Protein AF-A0AA96IJE0-F1 (afdb_monomer_lite)

Sequence (121 aa):
MDWPKTLLEFIKLTPKNITPFLLISAILLFAPREWLIFLNILDLKEEYHFIISMIFLLSSIILINYILFFIFSFFKKSLIRIKIKSRIKKRLHNLTEDEKQILRFYISQNTRANTLVMMME

InterPro domains:
  IPR025982 Superinfection exclusion protein B [PF14163] (22-117)

Foldseek 3Di:
DCVVVVVVVLVVDDLVSLVVLLVVLCCLQPPDPVVCVVVVCNVVCVVCVPVSVVSNVSSVVSVVVVVVVVVVVVVVVVVVVVVVVVVVVVCVVPDDPVRVVVVVCCVVVVDPDDPPPPPPD

Organism: NCBI:txid2933791

pLDDT: mean 84.8, std 12.68, range [37.59, 95.0]

Structure (mmCIF, N/CA/C/O backbone):
data_AF-A0AA96IJE0-F1
#
_entry.id   AF-A0AA96IJE0-F1
#
loop_
_atom_site.group_PDB
_atom_site.id
_atom_site.type_symbol
_atom_site.label_atom_id
_at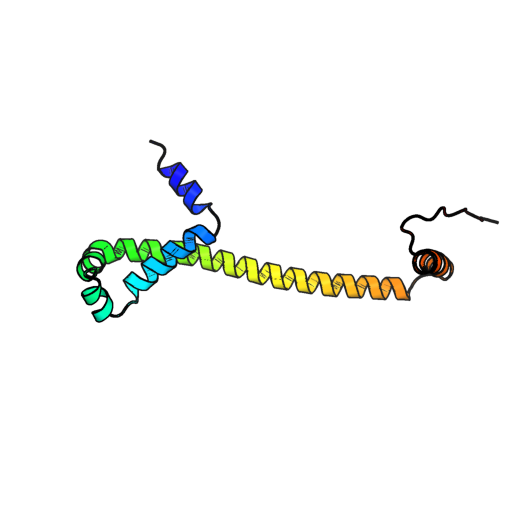om_site.label_alt_id
_atom_site.label_comp_id
_atom_site.label_asym_id
_atom_site.label_entity_id
_atom_site.label_seq_id
_atom_site.pdbx_PDB_ins_code
_atom_site.Cartn_x
_atom_site.Cartn_y
_atom_site.Cartn_z
_atom_site.occupancy
_atom_site.B_iso_or_equiv
_atom_site.auth_seq_id
_atom_site.auth_comp_id
_atom_site.auth_asym_id
_atom_site.auth_atom_id
_atom_site.pdbx_PDB_model_num
ATOM 1 N N . MET A 1 1 ? 16.602 30.551 -3.922 1.00 50.75 1 MET A N 1
ATOM 2 C CA . MET A 1 1 ? 16.476 29.387 -4.827 1.00 50.75 1 MET A CA 1
ATOM 3 C C . MET A 1 1 ? 15.903 28.252 -3.991 1.00 50.75 1 MET A C 1
ATOM 5 O O . MET A 1 1 ? 16.635 27.527 -3.333 1.00 50.75 1 MET A O 1
ATOM 9 N N . ASP A 1 2 ? 14.576 28.198 -3.913 1.00 71.69 2 ASP A N 1
ATOM 10 C CA . ASP A 1 2 ? 13.821 27.491 -2.862 1.00 71.69 2 ASP A CA 1
ATOM 11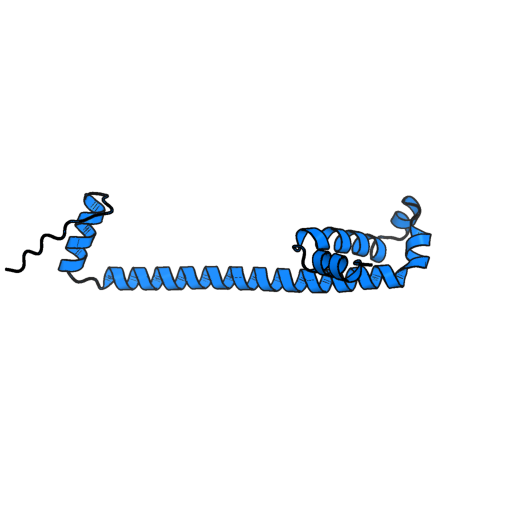 C C . ASP A 1 2 ? 13.506 26.021 -3.183 1.00 71.69 2 ASP A C 1
ATOM 13 O O . ASP A 1 2 ? 12.778 25.350 -2.453 1.00 71.69 2 ASP A O 1
ATOM 17 N N . TRP A 1 3 ? 14.119 25.493 -4.245 1.00 69.38 3 TRP A N 1
ATOM 18 C CA . TRP A 1 3 ? 13.872 24.155 -4.781 1.00 69.38 3 TRP A CA 1
ATOM 19 C C . TRP A 1 3 ? 14.021 22.988 -3.777 1.00 69.38 3 TRP A C 1
ATOM 21 O O . TRP A 1 3 ? 13.215 22.058 -3.868 1.00 69.38 3 TRP A O 1
ATOM 31 N N . PRO A 1 4 ? 14.936 22.998 -2.777 1.00 74.00 4 PRO A N 1
ATOM 32 C CA . PRO A 1 4 ? 15.060 21.871 -1.850 1.00 74.00 4 PRO A CA 1
ATOM 33 C C . PRO A 1 4 ? 13.872 21.792 -0.885 1.00 74.00 4 PRO A C 1
ATOM 35 O O . PRO A 1 4 ? 13.444 20.703 -0.506 1.00 74.00 4 PRO A O 1
ATOM 38 N N . LYS A 1 5 ? 13.315 22.948 -0.496 1.00 74.00 5 LYS A N 1
ATOM 39 C CA . LYS A 1 5 ? 12.149 23.023 0.394 1.00 74.00 5 LYS A CA 1
ATOM 40 C C . LYS A 1 5 ? 10.897 22.551 -0.328 1.00 74.00 5 LYS A C 1
ATOM 42 O O . LYS A 1 5 ? 10.148 21.755 0.226 1.00 74.00 5 LYS A O 1
ATOM 47 N N . THR A 1 6 ? 10.726 22.966 -1.580 1.00 71.25 6 THR A N 1
ATOM 48 C CA . THR A 1 6 ? 9.606 22.534 -2.418 1.00 71.25 6 THR A CA 1
ATOM 49 C C . THR A 1 6 ? 9.636 21.020 -2.642 1.00 71.25 6 THR A C 1
ATOM 51 O O . THR A 1 6 ? 8.615 20.363 -2.471 1.00 71.25 6 THR A O 1
ATOM 54 N N . LEU A 1 7 ? 10.805 20.425 -2.921 1.00 66.88 7 LEU A N 1
ATOM 55 C CA . LEU A 1 7 ? 10.944 18.964 -3.013 1.00 66.88 7 LEU A CA 1
ATOM 56 C C . LEU A 1 7 ? 10.616 18.253 -1.694 1.00 66.88 7 LEU A C 1
ATOM 58 O O . LEU A 1 7 ? 9.943 17.226 -1.703 1.00 66.88 7 LEU A O 1
ATOM 62 N N . LEU A 1 8 ? 11.046 18.804 -0.557 1.00 66.75 8 LEU A N 1
ATOM 63 C CA . LEU A 1 8 ? 10.701 18.276 0.766 1.00 66.75 8 LEU A CA 1
ATOM 64 C C . LEU A 1 8 ? 9.198 18.352 1.054 1.00 66.75 8 LEU A C 1
ATOM 66 O O . LEU A 1 8 ? 8.652 17.440 1.672 1.00 66.75 8 LEU A O 1
ATOM 70 N N . GLU A 1 9 ? 8.520 19.402 0.599 1.00 70.00 9 GLU A N 1
ATOM 71 C CA . GLU A 1 9 ? 7.063 19.513 0.676 1.00 70.00 9 GLU A CA 1
ATOM 72 C C . GLU A 1 9 ? 6.374 18.498 -0.243 1.00 70.00 9 GLU A C 1
ATOM 74 O O . GLU A 1 9 ? 5.435 17.840 0.196 1.00 70.00 9 GLU A O 1
ATOM 79 N N . PHE A 1 10 ? 6.890 18.267 -1.455 1.00 63.34 10 PHE A N 1
ATOM 80 C CA . PHE A 1 10 ? 6.427 17.203 -2.360 1.00 63.34 10 PHE A CA 1
ATOM 81 C C . PHE A 1 10 ? 6.650 15.787 -1.815 1.00 63.34 10 PHE A C 1
ATOM 83 O O . PHE A 1 10 ? 5.803 14.923 -2.021 1.00 63.34 10 PHE A O 1
ATOM 90 N N . ILE A 1 11 ? 7.731 15.545 -1.072 1.00 61.69 11 ILE A N 1
ATOM 91 C CA . ILE A 1 11 ? 7.974 14.262 -0.390 1.00 61.69 11 ILE A CA 1
ATOM 92 C C . ILE A 1 11 ? 7.093 14.124 0.862 1.00 61.69 11 ILE A C 1
ATOM 94 O O . ILE A 1 11 ? 6.645 13.026 1.189 1.00 61.69 11 ILE A O 1
ATOM 98 N N . LYS A 1 12 ? 6.797 15.230 1.561 1.00 63.44 12 LYS A N 1
ATOM 99 C CA . LYS A 1 12 ? 5.809 15.265 2.656 1.00 63.44 12 LYS A CA 1
ATOM 100 C C . LYS A 1 12 ? 4.369 15.119 2.167 1.00 63.44 12 LYS A C 1
ATOM 102 O O . LYS A 1 12 ? 3.485 14.825 2.975 1.00 63.44 12 LYS A O 1
ATOM 107 N N . LEU A 1 13 ? 4.114 15.348 0.881 1.00 57.66 13 LEU A N 1
ATOM 108 C CA . LEU A 1 13 ? 2.785 15.270 0.305 1.00 57.66 13 LEU A CA 1
ATOM 109 C C . LEU A 1 13 ? 2.328 13.807 0.229 1.00 57.66 13 LEU A C 1
ATOM 111 O O . LEU A 1 13 ? 2.998 12.930 -0.303 1.00 57.66 13 LEU A O 1
ATOM 115 N N . THR A 1 14 ? 1.155 13.592 0.821 1.00 65.62 14 THR A N 1
ATOM 116 C CA . THR A 1 14 ? 0.298 12.402 0.867 1.00 65.62 14 THR A CA 1
ATOM 117 C C . THR A 1 14 ? 0.645 11.297 -0.153 1.00 65.62 14 THR A C 1
ATOM 119 O O . THR A 1 14 ? 0.824 11.606 -1.327 1.00 65.62 14 THR A O 1
ATOM 122 N N . PRO A 1 15 ? 0.588 9.996 0.215 1.00 66.00 15 PRO A N 1
ATOM 123 C CA . PRO A 1 15 ? 0.887 8.844 -0.662 1.00 66.00 15 PRO A CA 1
ATOM 124 C C . PRO A 1 15 ? 0.264 8.899 -2.066 1.00 66.00 15 PRO A C 1
ATOM 126 O O . PRO A 1 15 ? 0.807 8.352 -3.027 1.00 66.00 15 PRO A O 1
ATOM 129 N N . LYS A 1 16 ? -0.869 9.599 -2.184 1.00 73.25 16 LYS A N 1
ATOM 130 C CA . LYS A 1 16 ? -1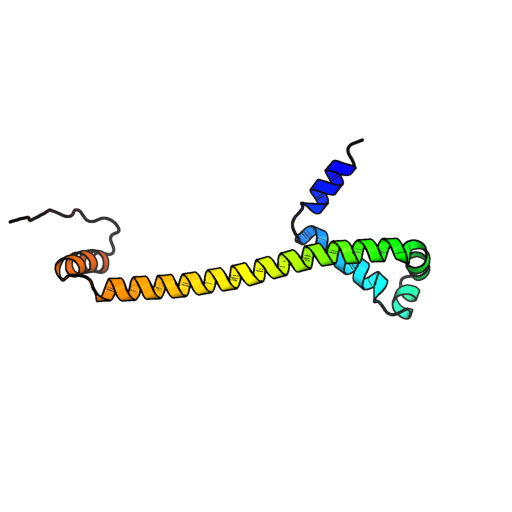.555 9.915 -3.436 1.00 73.25 16 LYS A CA 1
ATOM 131 C C . LYS A 1 16 ? -0.637 10.552 -4.490 1.00 73.25 16 LYS A C 1
ATOM 133 O O . LYS A 1 16 ? -0.789 10.237 -5.663 1.00 73.25 16 LYS A O 1
ATOM 138 N N . ASN A 1 17 ? 0.319 11.386 -4.089 1.00 80.06 17 ASN A N 1
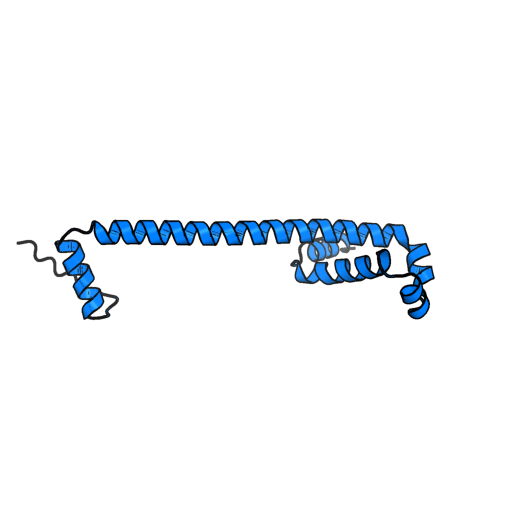ATOM 139 C CA . ASN A 1 17 ? 1.208 12.098 -5.008 1.00 80.06 17 ASN A CA 1
ATOM 140 C C . ASN A 1 17 ? 2.437 11.271 -5.401 1.00 80.06 17 ASN A C 1
ATOM 142 O O . ASN A 1 17 ? 2.985 11.484 -6.472 1.00 80.06 17 ASN A O 1
ATOM 146 N N . ILE A 1 18 ? 2.841 10.307 -4.569 1.00 86.25 18 ILE A N 1
ATOM 147 C CA . ILE A 1 18 ? 4.009 9.441 -4.806 1.00 86.25 18 ILE A CA 1
ATOM 148 C C . ILE A 1 18 ? 3.636 8.239 -5.685 1.00 86.25 18 ILE A C 1
ATOM 150 O O . ILE A 1 18 ? 4.453 7.742 -6.457 1.00 86.25 18 ILE A O 1
ATOM 154 N N . THR A 1 19 ? 2.378 7.798 -5.611 1.00 88.31 19 THR A N 1
ATOM 155 C CA . THR A 1 19 ? 1.881 6.632 -6.356 1.00 88.31 19 THR A CA 1
ATOM 156 C C . THR A 1 19 ? 2.099 6.742 -7.878 1.00 88.31 19 THR A C 1
ATOM 158 O O . THR A 1 19 ? 2.591 5.774 -8.454 1.00 88.31 19 THR A O 1
ATOM 161 N N . PRO A 1 20 ? 1.829 7.880 -8.555 1.00 90.75 20 PRO A N 1
ATOM 162 C CA . PRO A 1 20 ? 2.106 8.018 -9.987 1.00 90.75 20 PRO A CA 1
ATOM 163 C C . PRO A 1 20 ? 3.588 7.857 -10.338 1.00 90.75 20 PRO A C 1
ATOM 165 O O . PRO A 1 20 ? 3.904 7.162 -11.298 1.00 90.75 20 PRO A O 1
ATOM 168 N N . PHE A 1 21 ? 4.503 8.432 -9.548 1.00 90.44 21 PHE A N 1
ATOM 169 C CA . PHE A 1 21 ? 5.945 8.290 -9.781 1.00 90.44 21 PHE A CA 1
ATOM 170 C C . PHE A 1 21 ? 6.393 6.840 -9.653 1.00 90.44 21 PHE A C 1
ATOM 172 O O . PHE A 1 21 ? 7.159 6.359 -10.488 1.00 90.44 21 PHE A O 1
ATOM 179 N N . LEU A 1 22 ? 5.872 6.124 -8.652 1.00 93.00 22 LEU A N 1
ATOM 180 C CA . LEU A 1 22 ? 6.126 4.698 -8.502 1.00 93.00 22 LEU A CA 1
ATOM 181 C C . LEU A 1 22 ? 5.635 3.917 -9.724 1.00 93.00 22 LEU A C 1
ATOM 183 O O . LEU A 1 22 ? 6.381 3.112 -10.261 1.00 93.00 22 LEU A O 1
ATOM 187 N N . LEU A 1 23 ? 4.402 4.159 -10.173 1.00 94.00 23 LEU A N 1
ATOM 188 C CA . LEU A 1 23 ? 3.819 3.433 -11.303 1.00 94.00 23 LEU A CA 1
ATOM 189 C C . LEU A 1 23 ? 4.561 3.712 -12.608 1.00 94.00 23 LEU A C 1
ATOM 191 O O . LEU A 1 23 ? 4.893 2.777 -13.327 1.00 94.00 23 LEU A O 1
ATOM 195 N N . ILE A 1 24 ? 4.856 4.979 -12.898 1.00 93.12 24 ILE A N 1
ATOM 196 C CA . ILE A 1 24 ? 5.572 5.370 -14.116 1.00 93.12 24 ILE A CA 1
ATOM 197 C C . ILE A 1 24 ? 6.972 4.756 -14.116 1.00 93.12 24 ILE A C 1
ATOM 199 O O . ILE A 1 24 ? 7.356 4.121 -15.094 1.00 93.12 24 ILE A O 1
ATOM 203 N N . SER A 1 25 ? 7.717 4.887 -13.015 1.00 94.12 25 SER A N 1
ATOM 204 C CA . SER A 1 25 ? 9.061 4.306 -12.914 1.00 94.12 25 SER A CA 1
ATOM 205 C C . SER A 1 25 ? 9.039 2.774 -12.942 1.00 94.12 25 SER A C 1
ATOM 207 O O . SER A 1 25 ? 9.896 2.172 -13.586 1.00 94.12 25 SER A O 1
ATOM 209 N N . ALA A 1 26 ? 8.028 2.134 -12.345 1.00 94.81 26 ALA A N 1
ATOM 210 C CA . ALA A 1 26 ? 7.829 0.690 -12.424 1.00 94.81 26 ALA A CA 1
ATOM 211 C C . ALA A 1 26 ? 7.562 0.227 -13.860 1.00 94.81 26 ALA A C 1
ATOM 213 O O . ALA A 1 26 ? 8.197 -0.714 -14.323 1.00 94.81 26 ALA A O 1
ATOM 214 N N . ILE A 1 27 ? 6.661 0.897 -14.584 1.00 93.94 27 ILE A N 1
ATOM 215 C CA . ILE A 1 27 ? 6.387 0.587 -15.993 1.00 93.94 27 ILE A CA 1
ATOM 216 C C . ILE A 1 27 ? 7.672 0.754 -16.801 1.00 93.94 27 ILE A C 1
ATOM 218 O O . ILE A 1 27 ? 8.055 -0.144 -17.536 1.00 93.94 27 ILE A O 1
ATOM 222 N N . LEU A 1 28 ? 8.395 1.856 -16.623 1.00 93.31 28 LEU A N 1
ATOM 223 C CA . LEU A 1 28 ? 9.607 2.117 -17.394 1.00 93.31 28 LEU A CA 1
ATOM 224 C C . LEU A 1 28 ? 10.710 1.071 -17.124 1.00 93.31 28 LEU A C 1
ATOM 226 O O . LEU A 1 28 ? 11.412 0.647 -18.044 1.00 93.31 28 LEU A O 1
ATOM 230 N N . LEU A 1 29 ? 10.840 0.592 -15.883 1.00 92.94 29 LEU A N 1
ATOM 231 C CA . LEU A 1 29 ? 11.826 -0.428 -15.508 1.00 92.94 29 LEU A CA 1
ATOM 232 C C . LEU A 1 29 ? 11.427 -1.839 -15.937 1.00 92.94 29 LEU A C 1
ATOM 234 O O . LEU A 1 29 ? 12.257 -2.549 -16.512 1.00 92.94 29 LEU A O 1
ATOM 238 N N . PHE A 1 30 ? 10.180 -2.228 -15.680 1.00 94.19 30 PHE A N 1
ATOM 239 C CA . PHE A 1 30 ? 9.713 -3.611 -15.774 1.00 94.19 30 PHE A CA 1
ATOM 240 C C . PHE A 1 30 ? 8.866 -3.909 -17.018 1.00 94.19 30 PHE A C 1
ATOM 242 O O . PHE A 1 30 ? 8.528 -5.071 -17.238 1.00 94.19 30 PHE A O 1
ATOM 249 N N . ALA A 1 31 ? 8.518 -2.913 -17.843 1.00 93.44 31 ALA A N 1
ATOM 250 C CA . ALA A 1 31 ? 7.798 -3.170 -19.089 1.00 93.44 31 ALA A CA 1
ATOM 251 C C . ALA A 1 31 ? 8.648 -3.980 -20.089 1.00 93.44 31 ALA A C 1
ATOM 253 O O . ALA A 1 31 ? 9.872 -3.796 -20.150 1.00 93.44 31 ALA A O 1
ATOM 254 N N . PRO A 1 32 ? 8.000 -4.829 -20.913 1.00 92.88 32 PRO A N 1
ATOM 255 C CA . PRO A 1 32 ? 8.651 -5.537 -22.011 1.00 92.88 32 PRO A CA 1
ATOM 256 C C . PRO A 1 32 ? 9.323 -4.577 -22.999 1.00 92.88 32 PRO A C 1
ATOM 258 O O . PRO A 1 32 ? 8.840 -3.463 -23.230 1.00 92.88 32 PRO A O 1
ATOM 261 N N . ARG A 1 33 ? 10.428 -5.010 -23.618 1.00 90.31 33 ARG A N 1
ATOM 262 C CA . ARG A 1 33 ? 11.194 -4.174 -24.560 1.00 90.31 33 ARG A CA 1
ATOM 263 C C . ARG A 1 33 ? 10.333 -3.763 -25.760 1.00 90.31 33 ARG A C 1
ATOM 265 O O . ARG A 1 33 ? 10.437 -2.629 -26.214 1.00 90.31 33 ARG A O 1
ATOM 272 N N . GLU A 1 34 ? 9.433 -4.633 -26.212 1.00 93.25 34 GLU A N 1
ATOM 273 C CA . GLU A 1 34 ? 8.509 -4.392 -27.324 1.00 93.25 34 GLU A CA 1
ATOM 274 C C . GLU A 1 34 ? 7.601 -3.184 -27.057 1.00 93.25 34 GLU A C 1
ATOM 276 O O . GLU A 1 34 ? 7.356 -2.377 -27.951 1.00 93.25 34 GLU A O 1
ATOM 281 N N . TRP A 1 35 ? 7.140 -3.019 -25.812 1.00 94.06 35 TRP A N 1
ATOM 282 C CA . TRP A 1 35 ? 6.283 -1.895 -25.423 1.00 94.06 35 TRP A CA 1
ATOM 283 C C . TRP A 1 35 ? 7.060 -0.581 -25.400 1.00 94.06 35 TRP A C 1
ATOM 285 O O . TRP A 1 35 ? 6.550 0.453 -25.824 1.00 94.06 35 TRP A O 1
ATOM 295 N N . LEU A 1 36 ? 8.308 -0.623 -24.934 1.00 91.88 36 LEU A N 1
ATOM 296 C CA . LEU A 1 36 ? 9.175 0.554 -24.884 1.00 91.88 36 LEU A CA 1
ATOM 297 C C . LEU A 1 36 ? 9.570 1.030 -26.286 1.00 91.88 36 LEU A C 1
ATOM 299 O O . LEU A 1 36 ? 9.643 2.236 -26.516 1.00 91.88 36 LEU A O 1
ATOM 303 N N . ILE A 1 37 ? 9.777 0.095 -27.220 1.00 92.50 37 ILE A N 1
ATOM 304 C CA . ILE A 1 37 ? 10.013 0.398 -28.637 1.00 92.50 37 ILE A CA 1
ATOM 305 C C . ILE A 1 37 ? 8.750 0.990 -29.270 1.00 92.50 37 ILE A C 1
ATOM 307 O O . ILE A 1 37 ? 8.835 2.028 -29.917 1.00 92.50 37 ILE A O 1
ATOM 311 N N . PHE A 1 38 ? 7.576 0.386 -29.044 1.00 93.88 38 PHE A N 1
ATOM 312 C CA . PHE A 1 38 ? 6.301 0.899 -29.566 1.00 93.88 38 PHE A CA 1
ATOM 313 C C . PHE A 1 38 ? 6.016 2.339 -29.115 1.00 93.88 38 PHE A C 1
ATOM 315 O O . PHE A 1 38 ? 5.522 3.151 -29.893 1.00 93.88 38 PHE A O 1
ATOM 322 N N . LEU A 1 39 ? 6.356 2.666 -27.867 1.00 92.31 39 LEU A N 1
ATOM 323 C CA . LEU A 1 39 ? 6.203 4.007 -27.301 1.00 92.31 39 LEU A CA 1
ATOM 324 C C . LEU A 1 39 ? 7.366 4.956 -27.638 1.00 92.31 39 LEU A C 1
ATOM 326 O O . LEU A 1 39 ? 7.311 6.121 -27.255 1.00 92.31 39 LEU A O 1
ATOM 330 N N . ASN A 1 40 ? 8.402 4.482 -28.338 1.00 90.81 40 ASN A N 1
ATOM 331 C CA . ASN A 1 40 ? 9.617 5.231 -28.668 1.00 90.81 40 ASN A CA 1
ATOM 332 C C . ASN A 1 40 ? 10.322 5.847 -27.437 1.00 90.81 40 ASN A C 1
ATOM 334 O O . ASN A 1 40 ? 10.811 6.973 -27.475 1.00 90.81 40 ASN A O 1
ATOM 338 N N . ILE A 1 41 ? 10.344 5.110 -26.320 1.00 92.62 41 ILE A N 1
ATOM 339 C CA . ILE A 1 41 ? 10.943 5.522 -25.032 1.00 92.62 41 ILE A CA 1
ATOM 340 C C . ILE A 1 41 ? 12.080 4.597 -24.580 1.00 92.62 41 ILE A C 1
ATOM 342 O O . ILE A 1 41 ? 12.559 4.705 -23.450 1.00 92.62 41 ILE A O 1
ATOM 346 N N . LEU A 1 42 ? 12.500 3.663 -25.437 1.00 91.06 42 LEU A N 1
ATOM 347 C CA . LEU A 1 42 ? 13.576 2.724 -25.128 1.00 91.06 42 LEU A CA 1
ATOM 348 C C . LEU A 1 42 ? 14.901 3.455 -24.866 1.00 91.06 42 LEU A C 1
ATOM 350 O O . LEU A 1 42 ? 15.529 3.203 -23.840 1.00 91.06 42 LEU A O 1
ATOM 354 N N . ASP A 1 43 ? 15.261 4.406 -25.726 1.00 90.56 43 ASP A N 1
ATOM 355 C CA . ASP A 1 43 ? 16.498 5.184 -25.593 1.00 90.56 43 ASP A CA 1
ATOM 356 C C . ASP A 1 43 ? 16.505 5.997 -24.292 1.00 90.56 43 ASP A C 1
ATOM 358 O O . ASP A 1 43 ? 17.499 6.029 -23.573 1.00 90.56 43 ASP A O 1
ATOM 362 N N . LEU A 1 44 ? 15.351 6.556 -23.910 1.00 88.75 44 LEU A N 1
ATOM 363 C CA . LEU A 1 44 ? 15.181 7.285 -22.650 1.00 88.75 44 LEU A CA 1
ATOM 364 C C . LEU A 1 44 ? 15.401 6.379 -21.431 1.00 88.75 44 LEU A C 1
ATOM 366 O O . LEU A 1 44 ? 16.000 6.800 -20.439 1.00 88.75 44 LEU A O 1
ATOM 370 N N . LYS A 1 45 ? 14.932 5.126 -21.484 1.00 89.75 45 LYS A N 1
ATOM 371 C CA . LYS A 1 45 ? 15.209 4.149 -20.424 1.00 89.75 45 LYS A CA 1
ATOM 372 C C . LYS A 1 45 ? 16.698 3.837 -20.343 1.00 89.75 45 LYS A C 1
ATOM 374 O O . LYS A 1 45 ? 17.205 3.732 -19.230 1.00 89.75 45 LYS A O 1
ATOM 379 N N . GLU A 1 46 ? 17.363 3.630 -21.475 1.00 91.75 46 GLU A N 1
ATOM 380 C CA . GLU A 1 46 ? 18.782 3.261 -21.510 1.00 91.75 46 GLU A CA 1
ATOM 381 C C . GLU A 1 46 ? 19.673 4.432 -21.051 1.00 91.75 46 GLU A C 1
ATOM 383 O O . GLU A 1 46 ? 20.578 4.219 -20.246 1.00 91.75 46 GLU A O 1
ATOM 388 N N . GLU A 1 47 ? 19.346 5.670 -21.432 1.00 94.81 47 GLU A N 1
ATOM 389 C CA . GLU A 1 47 ? 20.061 6.886 -21.019 1.00 94.81 47 GLU A CA 1
ATOM 390 C C . GLU A 1 47 ? 19.883 7.201 -19.522 1.00 94.81 47 GLU A C 1
ATOM 392 O O . GLU A 1 47 ? 20.849 7.501 -18.818 1.00 94.81 47 GLU A O 1
ATOM 397 N N . TYR A 1 48 ? 18.657 7.087 -18.996 1.00 93.94 48 TYR A N 1
ATOM 398 C CA . TYR A 1 48 ? 18.318 7.506 -17.627 1.00 93.94 48 TYR A CA 1
ATOM 399 C C . TYR A 1 48 ? 18.075 6.343 -16.655 1.00 93.94 48 TYR A C 1
ATOM 401 O O . TYR A 1 48 ? 17.508 6.547 -15.575 1.00 93.94 48 TYR A O 1
ATOM 409 N N . HIS A 1 49 ? 18.519 5.127 -16.993 1.00 92.06 49 HIS A N 1
ATOM 410 C CA . HIS A 1 49 ? 18.224 3.896 -16.247 1.00 92.06 49 HIS A CA 1
ATOM 411 C C . HIS A 1 49 ? 18.463 4.024 -14.735 1.00 92.06 49 HIS A C 1
ATOM 413 O O . HIS A 1 49 ? 17.627 3.632 -13.913 1.00 92.06 49 HIS A O 1
ATOM 419 N N . PHE A 1 50 ? 19.598 4.619 -14.363 1.00 94.06 50 PHE A N 1
ATOM 420 C CA . PHE A 1 50 ? 19.985 4.821 -12.970 1.00 94.06 50 PHE A CA 1
ATOM 421 C C . PHE A 1 50 ? 19.033 5.771 -12.226 1.00 94.06 50 PHE A C 1
ATOM 423 O O . PHE A 1 50 ? 18.590 5.467 -11.118 1.00 94.06 50 PHE A O 1
ATOM 430 N N . ILE A 1 51 ? 18.670 6.899 -12.846 1.00 94.12 51 ILE A N 1
ATOM 431 C CA . ILE A 1 51 ? 17.777 7.898 -12.241 1.00 94.12 51 ILE A CA 1
ATOM 432 C C . ILE A 1 51 ? 16.377 7.309 -12.051 1.00 94.12 51 ILE A C 1
ATOM 434 O O . ILE A 1 51 ? 15.788 7.442 -10.977 1.00 94.12 51 ILE A O 1
ATOM 438 N N . ILE A 1 52 ? 15.867 6.600 -13.061 1.00 94.00 52 ILE A N 1
ATOM 439 C CA . ILE A 1 52 ? 14.558 5.936 -13.011 1.00 94.00 52 ILE A CA 1
ATOM 440 C C . ILE A 1 52 ? 14.529 4.906 -11.870 1.00 94.00 52 ILE A C 1
ATOM 442 O O . ILE A 1 52 ? 13.569 4.862 -11.096 1.00 94.00 52 ILE A O 1
ATOM 446 N N . SER A 1 53 ? 15.605 4.128 -11.717 1.00 94.00 53 SER A N 1
ATOM 447 C CA . SER A 1 53 ? 15.764 3.150 -10.632 1.00 94.00 53 SER A CA 1
ATOM 448 C C . SER A 1 53 ? 15.750 3.804 -9.249 1.00 94.00 53 SER A C 1
ATOM 450 O O . SER A 1 53 ? 15.075 3.317 -8.342 1.00 94.00 53 SER A O 1
ATOM 452 N N . MET A 1 54 ? 16.430 4.941 -9.084 1.00 93.94 54 MET A N 1
ATOM 453 C CA . MET A 1 54 ? 16.428 5.686 -7.821 1.00 93.94 54 MET A CA 1
ATOM 454 C C . MET A 1 54 ? 15.043 6.237 -7.467 1.00 93.94 54 MET A C 1
ATOM 456 O O . MET A 1 54 ? 14.609 6.114 -6.319 1.00 93.94 54 MET A O 1
ATOM 460 N N . ILE A 1 55 ? 14.320 6.791 -8.446 1.00 92.44 55 ILE A N 1
ATOM 461 C CA . ILE A 1 55 ? 12.944 7.275 -8.250 1.00 92.44 55 ILE A CA 1
ATOM 462 C C . ILE A 1 55 ? 12.030 6.125 -7.816 1.00 92.44 55 ILE A C 1
ATOM 464 O O . ILE A 1 55 ? 11.243 6.285 -6.876 1.00 92.44 55 ILE A O 1
ATOM 468 N N . PHE A 1 56 ? 12.156 4.961 -8.458 1.00 95.00 56 PHE A N 1
ATOM 469 C CA . PHE A 1 56 ? 11.381 3.771 -8.118 1.00 95.00 56 PHE A CA 1
ATOM 470 C C . PHE A 1 56 ? 11.658 3.292 -6.688 1.00 95.00 56 PHE A C 1
ATOM 472 O O . PHE A 1 56 ? 10.718 3.063 -5.922 1.00 95.00 56 PHE A O 1
ATOM 479 N N . LEU A 1 57 ? 12.933 3.185 -6.297 1.00 94.94 57 LEU A N 1
ATOM 480 C CA . LEU A 1 57 ? 13.325 2.748 -4.955 1.00 94.94 57 LEU A CA 1
ATOM 481 C C . LEU A 1 57 ? 12.811 3.701 -3.875 1.00 94.94 57 LEU A C 1
ATOM 483 O O . LEU A 1 57 ? 12.181 3.260 -2.912 1.00 94.94 57 LEU A O 1
ATOM 487 N N . LEU A 1 58 ? 13.020 5.008 -4.052 1.00 91.31 58 LEU A N 1
ATOM 488 C CA . LEU A 1 58 ? 12.588 6.007 -3.076 1.00 91.31 58 LEU A CA 1
ATOM 489 C C . LEU A 1 58 ? 11.062 6.001 -2.914 1.00 91.31 58 LEU A C 1
ATOM 491 O O . LEU A 1 58 ? 10.548 5.970 -1.794 1.00 91.31 58 LEU A O 1
ATOM 495 N N . SER A 1 59 ? 10.337 5.954 -4.033 1.00 90.94 59 SER A N 1
ATOM 496 C CA . SER A 1 59 ? 8.872 5.903 -4.034 1.00 90.94 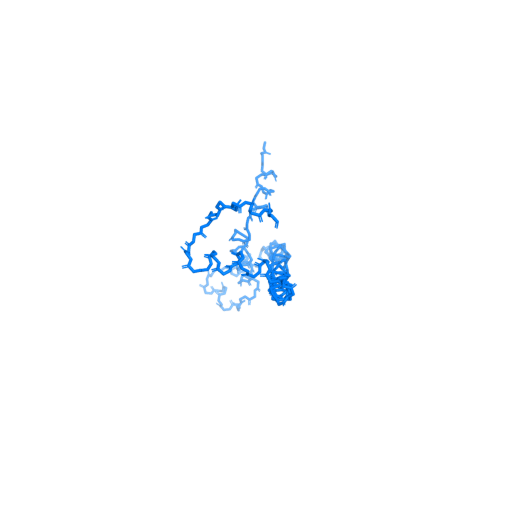59 SER A CA 1
ATOM 497 C C . SER A 1 59 ? 8.348 4.614 -3.390 1.00 90.94 59 SER A C 1
ATOM 499 O O . SER A 1 59 ? 7.370 4.649 -2.640 1.00 90.94 59 SER A O 1
ATOM 501 N N . SER A 1 60 ? 9.026 3.484 -3.623 1.00 92.00 60 SER A N 1
ATOM 502 C CA . SER A 1 60 ? 8.665 2.179 -3.053 1.00 92.00 60 SER A CA 1
ATOM 503 C C . SER A 1 60 ? 8.777 2.183 -1.534 1.00 92.00 60 SER A C 1
ATOM 505 O O . SER A 1 60 ? 7.849 1.761 -0.848 1.00 92.00 60 SER A O 1
ATOM 507 N N . ILE A 1 61 ? 9.883 2.707 -0.994 1.00 91.62 61 ILE A N 1
ATOM 508 C CA . ILE A 1 61 ? 10.121 2.766 0.455 1.00 91.62 61 ILE A CA 1
ATOM 509 C C . ILE A 1 61 ? 9.019 3.571 1.151 1.00 91.62 61 ILE A C 1
ATOM 511 O O . ILE A 1 61 ? 8.505 3.158 2.194 1.00 91.62 61 ILE A O 1
ATOM 515 N N . ILE A 1 62 ? 8.623 4.710 0.578 1.00 88.94 62 ILE A N 1
ATOM 516 C CA . ILE A 1 62 ? 7.579 5.551 1.169 1.00 88.94 62 ILE A CA 1
ATOM 517 C C . ILE A 1 62 ? 6.222 4.835 1.131 1.00 88.94 62 ILE A C 1
ATOM 519 O O . ILE A 1 62 ? 5.504 4.817 2.136 1.00 88.94 62 ILE A O 1
ATOM 523 N N . LEU A 1 63 ? 5.881 4.196 0.007 1.00 89.44 63 LEU A N 1
ATOM 524 C CA . LEU A 1 63 ? 4.602 3.502 -0.133 1.00 89.44 63 LEU A CA 1
ATOM 525 C C . LEU A 1 63 ? 4.506 2.270 0.780 1.00 89.44 63 LEU A C 1
ATOM 527 O O . LEU A 1 63 ? 3.474 2.066 1.418 1.00 89.44 63 LEU A O 1
ATOM 531 N N . ILE A 1 64 ? 5.584 1.491 0.908 1.00 91.50 64 ILE A N 1
ATOM 532 C CA . ILE A 1 64 ? 5.650 0.330 1.810 1.00 91.50 64 ILE A CA 1
ATOM 533 C C . ILE A 1 64 ? 5.418 0.762 3.261 1.00 91.50 64 ILE A C 1
ATOM 535 O O . ILE A 1 64 ? 4.592 0.165 3.954 1.00 91.50 64 ILE A O 1
ATOM 539 N N . ASN A 1 65 ? 6.081 1.831 3.712 1.00 90.25 65 ASN A N 1
ATOM 540 C CA . ASN A 1 65 ? 5.876 2.372 5.057 1.00 90.25 65 ASN A CA 1
ATOM 541 C C . ASN A 1 65 ? 4.422 2.804 5.288 1.00 90.25 65 ASN A C 1
ATOM 543 O O . ASN A 1 65 ? 3.843 2.523 6.341 1.00 90.25 65 ASN A O 1
ATOM 547 N N . TYR A 1 66 ? 3.806 3.447 4.293 1.00 88.19 66 TYR A N 1
ATOM 548 C CA . TYR A 1 66 ? 2.402 3.836 4.375 1.00 88.19 66 TYR A CA 1
ATOM 549 C C . TYR A 1 66 ? 1.467 2.623 4.480 1.00 88.19 66 TYR A C 1
ATOM 551 O O . TYR A 1 66 ? 0.582 2.602 5.338 1.00 88.19 66 TYR A O 1
ATOM 559 N N . ILE A 1 67 ? 1.685 1.597 3.653 1.00 89.81 67 ILE A N 1
ATOM 560 C CA . ILE A 1 67 ? 0.901 0.356 3.667 1.00 89.81 67 ILE A CA 1
ATOM 561 C C . ILE A 1 67 ? 1.036 -0.348 5.025 1.00 89.81 67 ILE A C 1
ATOM 563 O O . ILE A 1 67 ? 0.023 -0.714 5.623 1.00 89.81 67 ILE A O 1
ATOM 567 N N . LEU A 1 68 ? 2.255 -0.468 5.561 1.00 92.25 68 LEU A N 1
ATOM 568 C CA . LEU A 1 68 ? 2.511 -1.049 6.884 1.00 92.25 68 LEU A CA 1
ATOM 569 C C . LEU A 1 68 ? 1.752 -0.307 7.989 1.00 92.25 68 LEU A C 1
ATOM 571 O O . LEU A 1 68 ? 1.065 -0.932 8.802 1.00 92.25 68 LEU A O 1
ATOM 575 N N . PHE A 1 69 ? 1.826 1.027 8.001 1.00 89.88 69 PHE A N 1
ATOM 576 C CA . PHE A 1 69 ? 1.106 1.839 8.979 1.00 89.88 69 PHE A CA 1
ATOM 577 C C . PHE A 1 69 ? -0.411 1.676 8.849 1.00 89.88 69 PHE A C 1
ATOM 579 O O . PHE A 1 69 ? -1.112 1.513 9.854 1.00 89.88 69 PHE A O 1
ATOM 586 N N . PHE A 1 70 ? -0.930 1.684 7.619 1.00 88.44 70 PHE A N 1
ATOM 587 C CA . PHE A 1 70 ? -2.351 1.506 7.353 1.00 88.44 70 PHE A CA 1
ATOM 588 C C . PHE A 1 70 ? -2.848 0.159 7.886 1.00 88.44 70 PHE A C 1
ATOM 590 O O . PHE A 1 70 ? -3.790 0.134 8.684 1.00 88.44 70 PHE A O 1
ATOM 597 N N . ILE A 1 71 ? -2.159 -0.932 7.538 1.00 92.75 71 ILE A N 1
ATOM 598 C CA . ILE A 1 71 ? -2.456 -2.293 7.997 1.00 92.75 71 ILE A CA 1
ATOM 599 C C . ILE A 1 71 ? -2.436 -2.359 9.528 1.00 92.75 71 ILE A C 1
ATOM 601 O O . ILE A 1 71 ? -3.417 -2.779 10.149 1.00 92.75 71 ILE A O 1
ATOM 605 N N . PHE A 1 72 ? -1.364 -1.880 10.163 1.00 92.31 72 PHE A N 1
ATOM 606 C CA . PHE A 1 72 ? -1.241 -1.902 11.620 1.00 92.31 72 PHE A CA 1
ATOM 607 C C . PHE A 1 72 ? -2.363 -1.110 12.304 1.00 92.31 72 PHE A C 1
ATOM 609 O O . PHE A 1 72 ? -2.974 -1.571 13.273 1.00 92.31 72 PHE A O 1
ATOM 616 N N . SER A 1 73 ? -2.688 0.073 11.778 1.00 90.50 73 SER A N 1
ATOM 617 C CA . SER A 1 73 ? -3.761 0.911 12.312 1.00 90.50 73 SER A CA 1
ATOM 618 C C . SER A 1 73 ? -5.136 0.248 12.172 1.00 90.50 73 SER A C 1
ATOM 620 O O . SER A 1 73 ? -5.965 0.357 13.080 1.00 90.50 73 SER A O 1
ATOM 622 N N . PHE A 1 74 ? -5.369 -0.474 11.074 1.00 90.88 74 PHE A N 1
ATOM 623 C CA . PHE A 1 74 ? -6.609 -1.193 10.812 1.00 90.88 74 PHE A CA 1
ATOM 624 C C . PHE A 1 74 ? -6.808 -2.325 11.826 1.00 90.88 74 PHE A C 1
ATOM 626 O O . PHE A 1 74 ? -7.836 -2.374 12.512 1.00 90.88 74 PHE A O 1
ATOM 633 N N . PHE A 1 75 ? -5.786 -3.161 12.020 1.00 92.25 75 PHE A N 1
ATOM 634 C CA . PHE A 1 75 ? -5.817 -4.229 13.019 1.00 92.25 75 PHE A CA 1
ATOM 635 C C . PHE A 1 75 ? -5.958 -3.685 14.443 1.00 92.25 75 PHE A C 1
ATOM 637 O O . PHE A 1 75 ? -6.812 -4.150 15.201 1.00 92.25 75 PHE A O 1
ATOM 644 N N . LYS A 1 76 ? -5.199 -2.642 14.805 1.00 92.31 76 LYS A N 1
ATOM 645 C CA . LYS A 1 76 ? -5.288 -2.009 16.129 1.00 92.31 76 LYS A CA 1
ATOM 646 C C . LYS A 1 76 ? -6.697 -1.479 16.408 1.00 92.31 76 LYS A C 1
ATOM 648 O O . LYS A 1 76 ? -7.240 -1.731 17.485 1.00 92.31 76 LYS A O 1
ATOM 653 N N . LYS A 1 77 ? -7.316 -0.781 15.448 1.00 90.00 77 LYS A N 1
ATOM 654 C CA . LYS A 1 77 ? -8.695 -0.277 15.577 1.00 90.00 77 LYS A CA 1
ATOM 655 C C . LYS A 1 77 ? -9.692 -1.420 15.767 1.00 90.00 77 LYS A C 1
ATOM 657 O O . LYS A 1 77 ? -10.564 -1.313 16.628 1.00 90.00 77 LYS A O 1
ATOM 662 N N . SER A 1 78 ? -9.546 -2.509 15.013 1.00 89.56 78 SER A N 1
ATOM 663 C CA . SER A 1 78 ? -10.404 -3.691 15.145 1.00 89.56 78 SER A CA 1
ATOM 664 C C . SER A 1 78 ? -10.295 -4.319 16.541 1.00 89.56 78 SER A C 1
ATOM 666 O O . SER A 1 78 ? -11.298 -4.474 17.243 1.00 89.56 78 SER A O 1
ATOM 668 N N . LEU A 1 79 ? -9.069 -4.556 17.019 1.00 91.31 79 LEU A N 1
ATOM 669 C CA . LEU A 1 79 ? -8.819 -5.123 18.347 1.00 91.31 79 LEU A CA 1
ATOM 670 C C . LEU A 1 79 ? -9.355 -4.238 19.479 1.00 91.31 79 LEU A C 1
ATOM 672 O O . LEU A 1 79 ? -9.945 -4.743 20.437 1.00 91.31 79 LEU A O 1
ATOM 676 N N . ILE A 1 80 ? -9.188 -2.916 19.375 1.00 92.00 80 ILE A N 1
ATOM 677 C CA . ILE A 1 80 ? -9.721 -1.966 20.359 1.00 92.00 80 ILE A CA 1
ATOM 678 C C . ILE A 1 80 ? -11.250 -2.035 20.402 1.00 92.00 80 ILE A C 1
ATOM 680 O O . ILE A 1 80 ? -11.816 -2.111 21.491 1.00 92.00 80 ILE A O 1
ATOM 684 N N . ARG A 1 81 ? -11.930 -2.075 19.248 1.00 90.56 81 ARG A N 1
ATOM 685 C CA . ARG A 1 81 ? -13.400 -2.183 19.192 1.00 90.56 81 ARG A CA 1
ATOM 686 C C . ARG A 1 81 ? -13.902 -3.462 19.857 1.00 90.56 81 ARG A C 1
ATOM 688 O O . ARG A 1 81 ? -14.854 -3.405 20.633 1.00 90.56 81 ARG A O 1
ATOM 695 N N . ILE A 1 82 ? -13.237 -4.592 19.614 1.00 91.62 82 ILE A N 1
ATOM 696 C CA . ILE A 1 82 ? -13.579 -5.875 20.245 1.00 91.62 82 ILE A CA 1
ATOM 697 C C . ILE A 1 82 ? -13.399 -5.790 21.768 1.00 91.62 82 ILE A C 1
ATOM 699 O O . ILE A 1 82 ? -14.307 -6.157 22.520 1.00 91.62 82 ILE A O 1
ATOM 703 N N . LYS A 1 83 ? -12.269 -5.246 22.242 1.00 91.69 83 LYS A N 1
ATOM 704 C CA . LYS A 1 83 ? -12.003 -5.068 23.680 1.00 91.69 83 LYS A CA 1
ATOM 705 C C . LYS A 1 83 ? -13.022 -4.143 24.346 1.00 91.69 83 LYS A C 1
ATOM 707 O O . LYS A 1 83 ? -13.523 -4.480 25.417 1.00 91.69 83 LYS A O 1
ATOM 712 N N . ILE A 1 84 ? -13.353 -3.013 23.723 1.00 92.81 84 ILE A N 1
ATOM 713 C CA . ILE A 1 84 ? -14.348 -2.064 24.240 1.00 92.81 84 ILE A CA 1
ATOM 714 C C . ILE A 1 84 ? -15.724 -2.726 24.312 1.00 92.81 84 ILE A C 1
ATOM 716 O O . ILE A 1 84 ? -16.348 -2.694 25.368 1.00 92.81 84 ILE A O 1
ATOM 720 N N . LYS A 1 85 ? -16.174 -3.396 23.243 1.00 92.38 85 LYS A N 1
ATOM 721 C CA . LYS A 1 85 ? -17.472 -4.088 23.222 1.00 92.38 85 LYS A CA 1
ATOM 722 C C . LYS A 1 85 ? -17.560 -5.157 24.313 1.00 92.38 85 LYS A C 1
ATOM 724 O O . LYS A 1 85 ? -18.572 -5.247 25.001 1.00 92.38 85 LYS A O 1
ATOM 729 N N . SER A 1 86 ? -16.488 -5.926 24.511 1.00 92.00 86 SER A N 1
ATOM 730 C CA . SER A 1 86 ? -16.404 -6.921 25.586 1.00 92.00 86 SER A CA 1
ATOM 731 C C . SER A 1 86 ? -16.471 -6.276 26.975 1.00 92.00 86 SER A C 1
ATOM 733 O O . SER A 1 86 ? -17.256 -6.714 27.815 1.00 92.00 86 SER A O 1
ATOM 735 N N . ARG A 1 87 ? -15.721 -5.189 27.212 1.00 92.25 87 ARG A N 1
ATOM 736 C CA . ARG A 1 87 ? -15.763 -4.441 28.481 1.00 92.25 87 ARG A CA 1
ATOM 737 C C . ARG A 1 87 ? -17.146 -3.857 28.765 1.00 92.25 87 ARG A C 1
ATOM 739 O O . ARG A 1 87 ? -17.634 -4.010 29.877 1.00 92.25 87 ARG A O 1
ATOM 746 N N . ILE A 1 88 ? -17.783 -3.239 27.769 1.00 91.19 88 ILE A N 1
ATOM 747 C CA . ILE A 1 88 ? -19.138 -2.688 27.900 1.00 91.19 88 ILE A CA 1
ATOM 748 C C . ILE A 1 88 ? -20.129 -3.806 28.220 1.00 91.19 88 ILE A C 1
ATOM 750 O O . ILE A 1 88 ? -20.894 -3.667 29.164 1.00 91.19 88 ILE A O 1
ATOM 754 N N . LYS A 1 89 ? -20.077 -4.940 27.505 1.00 92.06 89 LYS A N 1
ATOM 755 C CA . LYS A 1 89 ? -20.964 -6.085 27.764 1.00 92.06 89 LYS A CA 1
ATOM 756 C C . LYS A 1 89 ? -20.805 -6.624 29.189 1.00 92.06 89 LYS A C 1
ATOM 758 O O . LYS A 1 89 ? -21.806 -6.874 29.848 1.00 92.06 89 LYS A O 1
ATOM 763 N N . LYS A 1 90 ? -19.565 -6.773 29.673 1.00 91.88 90 LYS A N 1
ATOM 764 C CA . LYS A 1 90 ? -19.293 -7.202 31.055 1.00 91.88 90 LYS A CA 1
ATOM 765 C C . LYS A 1 90 ? -19.834 -6.203 32.076 1.00 91.88 90 LYS A C 1
ATOM 767 O O . LYS A 1 90 ? -20.504 -6.609 33.014 1.00 91.88 90 LYS A O 1
ATOM 772 N N . ARG A 1 91 ? -19.589 -4.904 31.869 1.00 89.75 91 ARG A N 1
ATOM 773 C CA . ARG A 1 91 ? -20.100 -3.847 32.751 1.00 89.75 91 ARG A CA 1
ATOM 774 C C . ARG A 1 91 ? -21.628 -3.834 32.789 1.00 89.75 91 ARG A C 1
ATOM 776 O O . ARG A 1 91 ? -22.189 -3.730 33.864 1.00 89.75 91 ARG A O 1
ATOM 783 N N . LEU A 1 92 ? -22.279 -4.000 31.638 1.00 89.69 92 LEU A N 1
ATOM 784 C CA . LEU A 1 92 ? -23.738 -4.033 31.521 1.00 89.69 92 LEU A CA 1
ATOM 785 C C . LEU A 1 92 ? -24.362 -5.220 32.271 1.00 89.69 92 LEU A C 1
ATOM 787 O O . LEU A 1 92 ? -25.454 -5.095 32.813 1.00 89.69 92 LEU A O 1
ATOM 791 N N . HIS A 1 93 ? -23.675 -6.366 32.303 1.00 89.31 93 HIS A N 1
ATOM 792 C CA . HIS A 1 93 ? -24.140 -7.553 33.023 1.00 89.31 93 HIS A CA 1
ATOM 793 C C . HIS A 1 93 ? -23.991 -7.425 34.547 1.00 89.31 93 HIS A C 1
ATOM 795 O O . HIS A 1 93 ? -24.790 -7.993 35.282 1.00 89.31 93 HIS A O 1
ATOM 801 N N . ASN A 1 94 ? -23.007 -6.646 35.003 1.00 91.88 94 ASN A N 1
ATOM 802 C CA . ASN A 1 94 ? -22.679 -6.463 36.418 1.00 91.88 94 ASN A CA 1
ATOM 803 C C . ASN A 1 94 ? -23.268 -5.175 37.026 1.00 91.88 94 ASN A C 1
ATOM 805 O O . ASN A 1 94 ? -22.788 -4.739 38.068 1.00 91.88 94 ASN A O 1
ATOM 809 N N . LEU A 1 95 ? -24.255 -4.545 36.381 1.00 89.56 95 LEU A N 1
ATOM 810 C CA . LEU A 1 95 ? -24.938 -3.378 36.951 1.00 89.56 95 LEU A CA 1
ATOM 811 C C . LEU A 1 95 ? -25.741 -3.770 38.198 1.00 89.56 95 LEU A C 1
ATOM 813 O O . LEU A 1 95 ? -26.360 -4.841 38.216 1.00 89.56 95 LEU A O 1
ATOM 817 N N . THR A 1 96 ? -25.775 -2.891 39.201 1.00 90.75 96 THR A N 1
ATOM 818 C CA . THR A 1 96 ? -26.689 -3.033 40.347 1.00 90.75 96 THR A CA 1
ATOM 819 C C . THR A 1 96 ? -28.144 -2.852 39.902 1.00 90.75 96 THR A C 1
ATOM 821 O O . THR A 1 96 ? -28.411 -2.354 38.805 1.00 90.75 96 THR A O 1
ATOM 824 N N . GLU A 1 97 ? -29.115 -3.277 40.716 1.00 87.75 97 GLU A N 1
ATOM 825 C CA . GLU A 1 97 ? -30.532 -3.095 40.362 1.00 87.75 97 GLU A CA 1
ATOM 826 C C . GLU A 1 97 ? -30.907 -1.610 40.219 1.00 87.75 97 GLU A C 1
ATOM 828 O O . GLU A 1 97 ? -31.562 -1.253 39.238 1.00 87.75 97 GLU A O 1
ATOM 833 N N . ASP A 1 98 ? -30.379 -0.733 41.079 1.00 87.12 98 ASP A N 1
ATOM 834 C CA . ASP A 1 98 ? -30.569 0.721 40.968 1.00 87.12 98 ASP A CA 1
ATOM 835 C C . ASP A 1 98 ? -30.025 1.263 39.633 1.00 87.12 98 ASP A C 1
ATOM 837 O O . ASP A 1 98 ? -30.701 1.997 38.906 1.00 87.12 98 ASP A O 1
ATOM 841 N N . GLU A 1 99 ? -28.814 0.848 39.241 1.00 87.62 99 GLU A N 1
ATOM 842 C CA . GLU A 1 99 ? -28.211 1.240 37.964 1.00 87.62 99 GLU A CA 1
ATOM 843 C C . GLU A 1 99 ? -29.009 0.713 36.760 1.00 87.62 99 GLU A C 1
ATOM 845 O O . GLU A 1 99 ? -29.159 1.412 35.750 1.00 87.62 99 GLU A O 1
ATOM 850 N N . LYS A 1 100 ? -29.554 -0.509 36.846 1.00 89.00 100 LYS A N 1
ATOM 851 C CA . LYS A 1 100 ? -30.442 -1.062 35.812 1.00 89.00 100 LYS A CA 1
ATOM 852 C C . LYS A 1 100 ? -31.741 -0.275 35.718 1.00 89.00 100 LYS A C 1
ATOM 854 O O . LYS A 1 100 ? -32.230 -0.089 34.605 1.00 89.00 100 LYS A O 1
ATOM 859 N N . GLN A 1 101 ? -32.300 0.187 36.834 1.00 86.88 101 GLN A N 1
ATOM 860 C CA . GLN A 1 101 ? -33.520 0.991 36.849 1.00 86.88 101 GLN A CA 1
ATOM 861 C C . GLN A 1 101 ? -33.300 2.341 36.155 1.00 86.88 101 GLN A C 1
ATOM 863 O O . GLN A 1 101 ? -34.089 2.721 35.285 1.00 86.88 101 GLN A O 1
ATOM 868 N N . ILE A 1 102 ? -32.169 3.000 36.431 1.00 87.50 102 ILE A N 1
ATOM 869 C CA . ILE A 1 102 ? -31.751 4.216 35.718 1.00 87.50 102 ILE A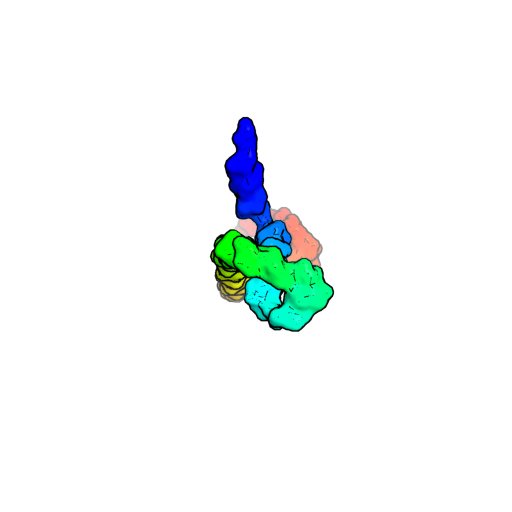 CA 1
ATOM 870 C C . ILE A 1 102 ? -31.596 3.934 34.217 1.00 87.50 102 ILE A C 1
ATOM 872 O O . ILE A 1 102 ? -32.103 4.686 33.383 1.00 87.50 102 ILE A O 1
ATOM 876 N N . LEU A 1 103 ? -30.924 2.839 33.844 1.00 87.31 103 LEU A N 1
ATOM 877 C CA . LEU A 1 103 ? -30.716 2.491 32.438 1.00 87.31 103 LEU A CA 1
ATOM 878 C C . LEU A 1 103 ? -32.033 2.172 31.708 1.00 87.31 103 LEU A C 1
ATOM 880 O O . LEU A 1 103 ? -32.215 2.595 30.566 1.00 87.31 103 LEU A O 1
ATOM 884 N N . ARG A 1 104 ? -32.961 1.455 32.357 1.00 86.69 104 ARG A N 1
ATOM 885 C CA . ARG A 1 104 ? -34.295 1.155 31.810 1.00 86.69 104 ARG A CA 1
ATOM 886 C C . ARG A 1 104 ? -35.061 2.429 31.488 1.00 86.69 104 ARG A C 1
ATOM 888 O O . ARG A 1 104 ? -35.649 2.484 30.415 1.00 86.69 104 ARG A O 1
ATOM 895 N N . PHE A 1 105 ? -34.999 3.442 32.355 1.00 86.94 105 PHE A N 1
ATOM 896 C CA . PHE A 1 105 ? -35.636 4.737 32.111 1.00 86.94 105 PHE A CA 1
ATOM 897 C C . PHE A 1 105 ? -35.121 5.399 30.826 1.00 86.94 105 PHE A C 1
ATOM 899 O O . PHE A 1 105 ? -35.912 5.811 29.981 1.00 86.94 105 PHE A O 1
ATOM 906 N N . TYR A 1 106 ? -33.798 5.450 30.634 1.00 86.06 106 TYR A N 1
ATOM 907 C CA . TYR A 1 106 ? -33.213 6.017 29.413 1.00 86.06 106 TYR A CA 1
ATOM 908 C C . TYR A 1 106 ? -33.635 5.254 28.148 1.00 86.06 106 TYR A C 1
ATOM 910 O O . TYR A 1 106 ? -33.880 5.871 27.112 1.00 86.06 106 TYR A O 1
ATOM 918 N N . ILE A 1 107 ? -33.738 3.922 28.226 1.00 87.25 107 ILE A N 1
ATOM 919 C CA . ILE A 1 107 ? -34.160 3.079 27.098 1.00 87.25 107 ILE A CA 1
ATOM 920 C C . ILE A 1 107 ? -35.654 3.257 26.801 1.00 87.25 107 ILE A C 1
ATOM 922 O O . ILE A 1 107 ? -36.017 3.405 25.638 1.00 87.25 107 ILE A O 1
ATOM 926 N N . SER A 1 108 ? -36.517 3.248 27.822 1.00 87.38 108 SER A N 1
ATOM 927 C CA . SER A 1 108 ? -37.969 3.333 27.632 1.00 87.38 108 SER A CA 1
ATOM 928 C C . SER A 1 108 ? -38.409 4.714 27.159 1.00 87.38 108 SER A C 1
ATOM 930 O O . SER A 1 108 ? -39.258 4.814 26.282 1.00 87.38 108 SER A O 1
ATOM 932 N N . GLN A 1 109 ? -37.803 5.772 27.704 1.00 86.50 109 GLN A N 1
ATOM 933 C CA . GLN A 1 109 ? -38.164 7.150 27.375 1.00 86.50 109 GLN A CA 1
ATOM 934 C C . GLN A 1 109 ? -37.409 7.691 26.154 1.00 86.50 109 GLN A C 1
ATOM 936 O O . GLN A 1 109 ? -37.726 8.778 25.674 1.00 86.50 109 GLN A O 1
ATOM 941 N N . ASN A 1 110 ? -36.412 6.954 25.645 1.00 83.69 110 ASN A N 1
ATOM 942 C CA . ASN A 1 110 ? -35.557 7.360 24.526 1.00 83.69 110 ASN A CA 1
ATOM 943 C C . ASN A 1 110 ? -34.998 8.793 24.684 1.00 83.69 110 ASN A C 1
ATOM 945 O O . ASN A 1 110 ? -34.911 9.564 23.726 1.00 83.69 110 ASN A O 1
ATOM 949 N N . THR A 1 111 ? -34.642 9.177 25.913 1.00 81.62 111 THR A N 1
ATOM 950 C CA . THR A 1 111 ? -34.110 10.511 26.220 1.00 81.62 111 THR A CA 1
ATOM 951 C C . THR A 1 111 ? -32.600 10.446 26.418 1.00 81.62 111 THR A C 1
ATOM 953 O O . THR A 1 111 ? -32.034 9.411 26.761 1.00 81.62 111 THR A O 1
ATOM 956 N N . ARG A 1 112 ? -31.914 11.572 26.200 1.00 75.31 112 ARG A N 1
ATOM 957 C CA . ARG A 1 112 ? -30.482 11.723 26.525 1.00 75.31 112 ARG A CA 1
ATOM 958 C C . ARG A 1 112 ? -30.237 12.402 27.872 1.00 75.31 112 ARG A C 1
ATOM 960 O O . ARG A 1 112 ? -29.093 12.484 28.303 1.00 75.31 112 ARG A O 1
ATOM 967 N N . ALA A 1 113 ? -31.294 12.899 28.509 1.00 72.62 113 ALA A N 1
ATOM 968 C CA . ALA A 1 113 ? -31.244 13.625 29.767 1.00 72.62 113 ALA A CA 1
ATOM 969 C C . ALA A 1 113 ? -32.257 13.020 30.739 1.00 72.62 113 ALA A C 1
ATOM 971 O O . ALA A 1 113 ? -33.406 12.766 30.371 1.00 72.62 113 ALA A O 1
ATOM 972 N N . ASN A 1 114 ? -31.813 12.795 31.970 1.00 63.16 114 ASN A N 1
ATOM 973 C CA . ASN A 1 114 ? -32.657 12.388 33.078 1.00 63.16 114 ASN A CA 1
ATOM 974 C C . ASN A 1 114 ? -32.411 13.354 34.238 1.00 63.16 114 ASN A C 1
ATOM 976 O O . ASN A 1 114 ? -31.266 13.569 34.637 1.00 63.16 114 ASN A O 1
ATOM 980 N N . THR A 1 115 ? -33.475 13.934 34.779 1.00 61.50 115 THR A N 1
ATOM 981 C CA . THR A 1 115 ? -33.445 14.571 36.093 1.00 61.50 115 THR A CA 1
ATOM 982 C C . THR A 1 115 ? -33.511 13.450 37.117 1.00 61.50 115 THR A C 1
ATOM 984 O O . THR A 1 115 ? -34.598 12.995 37.463 1.00 61.50 115 THR A O 1
ATOM 987 N N . LEU A 1 116 ? -32.347 12.967 37.560 1.00 61.09 116 LEU A N 1
ATOM 988 C CA . LEU A 1 116 ? -32.256 12.082 38.719 1.00 61.09 116 LEU A CA 1
ATOM 989 C C . LEU A 1 116 ? -32.789 12.854 39.932 1.00 61.09 116 LEU A C 1
ATOM 991 O O . LEU A 1 116 ? -32.043 13.567 40.600 1.00 61.09 116 LEU A O 1
ATOM 995 N N . VAL A 1 117 ? -34.096 12.772 40.179 1.00 53.25 117 VAL A N 1
ATOM 996 C CA . VAL A 1 117 ? -34.686 13.213 41.439 1.00 53.25 117 VAL A CA 1
ATOM 997 C C . VAL A 1 117 ? -34.198 12.207 42.464 1.00 53.25 117 VAL A C 1
ATOM 999 O O . VAL A 1 117 ? -34.624 11.056 42.492 1.00 53.25 117 VAL A O 1
ATOM 1002 N N . MET A 1 118 ? -33.197 12.640 43.217 1.00 49.62 118 MET A N 1
ATOM 1003 C CA . MET A 1 118 ? -32.579 11.927 44.316 1.00 49.62 118 MET A CA 1
ATOM 1004 C C . MET A 1 118 ? -33.639 11.717 45.407 1.00 49.62 118 MET A C 1
ATOM 1006 O O . MET A 1 118 ? -33.727 12.500 46.344 1.00 49.62 118 MET A O 1
ATOM 1010 N N . MET A 1 119 ? -34.474 10.686 45.271 1.00 44.56 119 MET A N 1
ATOM 1011 C CA . MET A 1 119 ? -35.149 10.075 46.416 1.00 44.56 119 MET A CA 1
ATOM 1012 C C . MET A 1 119 ? -34.092 9.262 47.162 1.00 44.56 119 MET A C 1
ATOM 1014 O O . MET A 1 119 ? -33.946 8.062 46.958 1.00 44.56 119 MET A O 1
ATOM 1018 N N . MET A 1 120 ? -33.278 9.965 47.948 1.00 46.59 120 MET A N 1
ATOM 1019 C CA . MET A 1 120 ? -32.752 9.392 49.178 1.00 46.59 120 MET A CA 1
ATOM 1020 C C . MET A 1 120 ? -33.851 9.575 50.224 1.00 46.59 120 MET A C 1
ATOM 1022 O O . MET A 1 120 ? -34.026 10.684 50.727 1.00 46.59 120 MET A O 1
ATOM 1026 N N . GLU A 1 121 ? -34.586 8.506 50.504 1.00 37.59 121 GLU A N 1
ATOM 1027 C CA . GLU A 1 121 ? -35.221 8.259 51.803 1.00 37.59 121 GLU A CA 1
ATOM 1028 C C . GLU A 1 121 ? -34.756 6.890 52.298 1.00 37.59 121 GLU A C 1
ATOM 1030 O O . GLU A 1 121 ? -34.714 5.952 51.465 1.00 37.59 121 GLU A O 1
#

Radius of gyration: 29.36 Å; chains: 1; bounding box: 58×37×81 Å

Secondary structure (DSSP, 8-state):
--HHHHHHHHHHS-HHHHHHHHHHHHHHHHS-HHHHHHTT-HHHHHHHHHHHHHHHHHHHHHHHHHHHHHHHHHHHHHHHHHHHHHHHHHHHHT--HHHHHHHHHHHHHT-S---------